Protein AF-A0A7V9HB81-F1 (afdb_monomer_lite)

Secondary structure (DSSP, 8-state):
--SS---TTSTT-HHHHHHHHHHHHHHHHHH-HHHHHHHHHHHHHHTTTS---HHHHHHHHHHHHTS--HHHHIIIIIS----S--PPP----------TTGGGTTTSSS----

Sequence (114 aa):
MKIGDPGPNALFDVAAHDRGATTLHALQLTVGDEAFYDILRRWTVSREGDNVATDEFVALAERISGRDLDPSFETWLVTPAKRSRIEPPAARAGAGRSGMASLRESRRAFGRKR

Structure (mmCIF, N/CA/C/O backbone):
data_AF-A0A7V9HB81-F1
#
_entry.id   AF-A0A7V9HB81-F1
#
loop_
_atom_site.group_PDB
_atom_site.id
_atom_site.type_symbol
_atom_site.label_atom_id
_atom_site.label_alt_id
_atom_site.label_comp_id
_atom_site.label_asym_id
_atom_site.label_entity_id
_atom_site.label_seq_id
_atom_site.pdbx_PDB_ins_code
_atom_site.Cartn_x
_atom_site.Cartn_y
_atom_site.Ca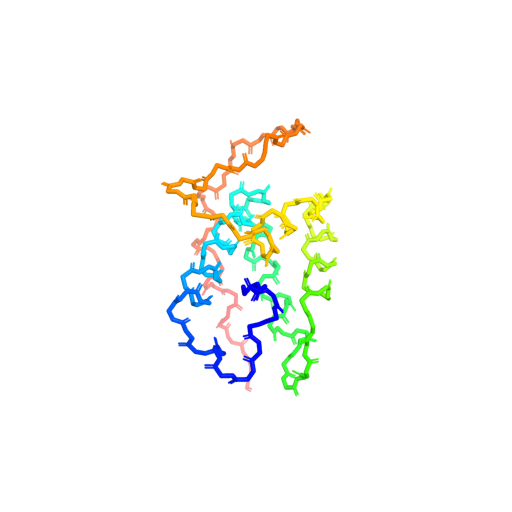rtn_z
_atom_site.occupancy
_atom_site.B_iso_or_equiv
_atom_site.auth_seq_id
_atom_site.auth_comp_id
_atom_site.auth_asym_id
_atom_site.auth_atom_id
_atom_site.pdbx_PDB_model_num
ATOM 1 N N . MET A 1 1 ? 11.676 6.470 -17.625 1.00 49.78 1 MET A N 1
ATOM 2 C CA . MET A 1 1 ? 11.271 5.126 -17.170 1.00 49.78 1 MET A CA 1
ATOM 3 C C . MET A 1 1 ? 10.045 5.279 -16.288 1.00 49.78 1 MET A C 1
ATOM 5 O O . MET A 1 1 ? 10.125 6.009 -15.303 1.00 49.78 1 MET A O 1
ATOM 9 N N . LYS A 1 2 ? 8.919 4.680 -16.689 1.00 51.50 2 LYS A N 1
ATOM 10 C CA . LYS A 1 2 ? 7.694 4.593 -15.885 1.00 51.50 2 LYS A CA 1
ATOM 11 C C . LYS A 1 2 ? 7.915 3.478 -14.856 1.00 51.50 2 LYS A C 1
ATOM 13 O O . LYS A 1 2 ? 8.510 2.466 -15.196 1.00 51.50 2 LYS A O 1
ATOM 18 N N . ILE A 1 3 ? 7.576 3.690 -13.588 1.00 56.47 3 ILE A N 1
ATOM 19 C CA . ILE A 1 3 ? 7.999 2.764 -12.517 1.00 56.47 3 ILE A CA 1
ATOM 20 C C . ILE A 1 3 ? 7.047 1.571 -12.431 1.00 56.47 3 ILE A C 1
ATOM 22 O O . ILE A 1 3 ? 7.510 0.452 -12.257 1.00 56.47 3 ILE A O 1
ATOM 26 N N . GLY A 1 4 ? 5.745 1.798 -12.637 1.00 58.84 4 GLY A N 1
ATOM 27 C CA . GLY A 1 4 ? 4.749 0.729 -12.791 1.00 58.84 4 GLY A CA 1
ATOM 28 C C . GLY A 1 4 ? 4.862 -0.078 -14.093 1.00 58.84 4 GLY A C 1
ATOM 29 O O . GLY A 1 4 ? 4.123 -1.034 -14.271 1.00 58.84 4 GLY A O 1
ATOM 30 N N . ASP A 1 5 ? 5.771 0.305 -14.995 1.00 59.75 5 ASP A N 1
ATOM 31 C CA . ASP A 1 5 ? 6.073 -0.428 -16.228 1.00 59.75 5 ASP A CA 1
ATOM 32 C C . ASP A 1 5 ? 7.557 -0.224 -16.595 1.00 59.75 5 ASP A C 1
ATOM 34 O O . ASP A 1 5 ? 7.899 0.621 -17.432 1.00 59.75 5 ASP A O 1
ATOM 38 N N . PRO A 1 6 ? 8.475 -0.919 -15.897 1.00 58.38 6 PRO A N 1
ATOM 39 C CA . PRO A 1 6 ? 9.913 -0.735 -16.079 1.00 58.38 6 PRO A CA 1
ATOM 40 C C . PRO A 1 6 ? 10.421 -1.257 -17.436 1.00 58.38 6 PRO A C 1
ATOM 42 O O . PRO A 1 6 ? 11.544 -0.939 -17.829 1.00 58.38 6 PRO A O 1
ATOM 45 N N . GLY A 1 7 ? 9.617 -2.037 -18.166 1.00 63.34 7 GLY A N 1
ATOM 46 C CA . GLY A 1 7 ? 10.060 -2.804 -19.326 1.00 63.34 7 GLY A CA 1
ATOM 47 C C . GLY A 1 7 ? 10.996 -3.970 -18.953 1.00 63.34 7 GLY A C 1
ATOM 48 O O . GLY A 1 7 ? 11.566 -4.010 -17.859 1.00 63.34 7 GLY A O 1
ATOM 49 N N . PRO A 1 8 ? 11.199 -4.939 -19.863 1.00 62.31 8 PRO A N 1
ATOM 50 C CA . PRO A 1 8 ? 11.845 -6.221 -19.553 1.00 62.31 8 PRO A CA 1
ATOM 51 C C . PRO A 1 8 ? 13.308 -6.103 -19.096 1.00 62.31 8 PRO A C 1
ATOM 53 O O . PRO A 1 8 ? 13.787 -6.946 -18.344 1.00 62.31 8 PRO A O 1
ATOM 56 N N . ASN A 1 9 ? 14.011 -5.040 -19.496 1.00 62.28 9 ASN A N 1
ATOM 57 C CA . ASN A 1 9 ? 15.431 -4.849 -19.184 1.00 62.28 9 ASN A CA 1
ATOM 58 C C . ASN A 1 9 ? 15.689 -4.161 -17.832 1.00 62.28 9 ASN A C 1
ATOM 60 O O . ASN A 1 9 ? 16.842 -4.056 -17.426 1.00 62.28 9 ASN A O 1
ATOM 64 N N . ALA A 1 10 ? 14.648 -3.677 -17.146 1.00 60.66 10 ALA A N 1
ATOM 65 C CA . ALA A 1 10 ? 14.784 -2.940 -15.887 1.00 60.66 10 ALA A CA 1
ATOM 66 C C . ALA A 1 10 ? 13.874 -3.477 -14.766 1.00 60.66 10 ALA A C 1
ATOM 68 O O . ALA A 1 10 ? 13.695 -2.819 -13.742 1.00 60.66 10 ALA A O 1
ATOM 69 N N . LEU A 1 11 ? 13.342 -4.698 -14.932 1.00 58.44 11 LEU A N 1
ATOM 70 C CA . LEU A 1 11 ? 12.524 -5.404 -13.932 1.00 58.44 11 LEU A CA 1
ATOM 71 C C . LEU A 1 11 ? 13.230 -5.563 -12.575 1.00 58.44 11 LEU A C 1
ATOM 73 O O . LEU A 1 11 ? 12.570 -5.617 -11.542 1.00 58.44 11 LEU A O 1
ATOM 77 N N . PHE A 1 12 ? 14.564 -5.617 -12.586 1.00 62.69 12 PHE A N 1
ATOM 78 C CA . PHE A 1 12 ? 15.405 -5.810 -11.400 1.00 62.69 12 PHE A CA 1
ATOM 79 C C . PHE A 1 12 ? 16.302 -4.606 -11.097 1.00 62.69 12 PHE A C 1
ATOM 81 O O . PHE A 1 12 ? 17.289 -4.738 -10.376 1.00 62.69 12 PHE A O 1
ATOM 88 N N . ASP A 1 13 ? 16.001 -3.436 -11.663 1.00 65.75 13 ASP A N 1
ATOM 89 C CA . ASP A 1 13 ? 16.741 -2.225 -11.321 1.00 65.75 13 ASP A CA 1
ATOM 90 C C . ASP A 1 13 ? 16.519 -1.896 -9.833 1.00 65.75 13 ASP A C 1
ATOM 92 O O . ASP A 1 13 ? 15.399 -1.973 -9.318 1.00 65.75 13 ASP A O 1
ATOM 96 N N . VAL A 1 14 ? 17.586 -1.496 -9.140 1.00 64.38 14 VAL A N 1
ATOM 97 C CA . VAL A 1 14 ? 17.542 -1.002 -7.755 1.00 64.38 14 VAL A CA 1
ATOM 98 C C . VAL 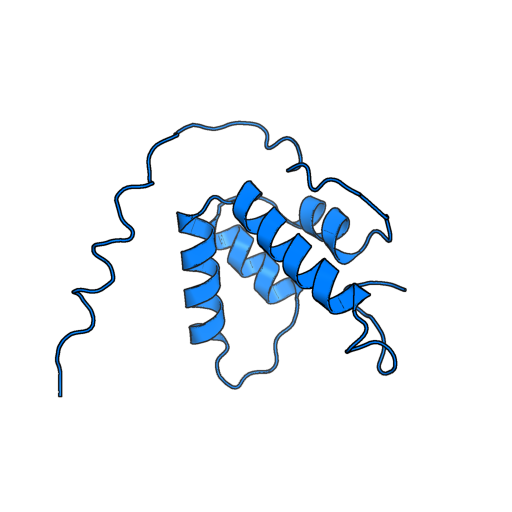A 1 14 ? 16.488 0.095 -7.608 1.00 64.38 14 VAL A C 1
ATOM 100 O O . VA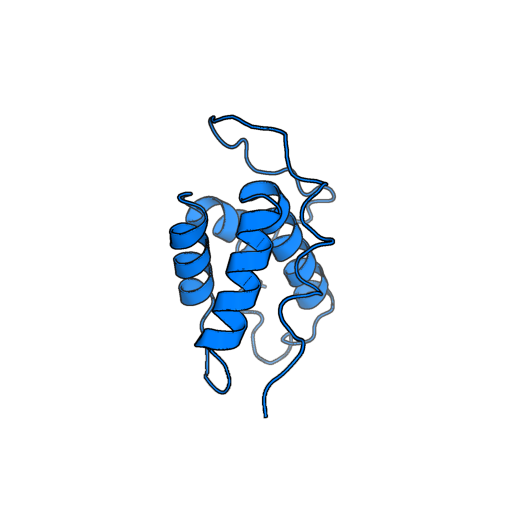L A 1 14 ? 15.758 0.129 -6.622 1.00 64.38 14 VAL A O 1
ATOM 103 N N . ALA A 1 15 ? 16.319 0.937 -8.630 1.00 64.75 15 ALA A N 1
ATOM 104 C CA . ALA A 1 15 ? 15.287 1.960 -8.651 1.00 64.75 15 ALA A CA 1
ATOM 105 C C . ALA A 1 15 ? 13.865 1.382 -8.570 1.00 64.75 15 ALA A C 1
ATOM 107 O O . ALA A 1 15 ? 13.002 2.015 -7.966 1.00 64.75 15 ALA A O 1
ATOM 108 N N . ALA A 1 16 ? 13.595 0.214 -9.159 1.00 67.69 16 ALA A N 1
ATOM 109 C CA . ALA A 1 16 ? 12.298 -0.451 -9.041 1.00 67.69 16 ALA A CA 1
ATOM 110 C C . ALA A 1 16 ? 12.097 -1.013 -7.625 1.00 67.69 16 ALA A C 1
ATOM 112 O O . ALA A 1 16 ? 11.035 -0.824 -7.031 1.00 67.69 16 ALA A O 1
ATOM 113 N N . HIS A 1 17 ? 13.137 -1.619 -7.046 1.00 67.75 17 HIS A N 1
ATOM 114 C CA . HIS A 1 17 ? 13.079 -2.199 -5.705 1.00 67.75 17 HIS A CA 1
ATOM 115 C C . HIS A 1 17 ? 12.918 -1.132 -4.604 1.00 67.75 17 HIS A C 1
ATOM 117 O O . HIS A 1 17 ? 12.039 -1.245 -3.745 1.00 67.75 17 HIS A O 1
ATOM 123 N N . ASP A 1 18 ? 13.713 -0.061 -4.649 1.00 73.44 18 ASP A N 1
ATOM 124 C CA . ASP A 1 18 ? 13.653 1.044 -3.683 1.00 73.44 18 ASP A CA 1
ATOM 125 C C . ASP A 1 18 ? 12.315 1.786 -3.757 1.00 73.44 18 ASP A C 1
ATOM 127 O O . ASP A 1 18 ? 11.739 2.182 -2.737 1.00 73.44 18 ASP A O 1
ATOM 131 N N . ARG A 1 19 ? 11.778 1.954 -4.970 1.00 74.38 19 ARG A N 1
ATOM 132 C CA . ARG A 1 19 ? 10.474 2.594 -5.172 1.00 74.38 19 ARG A CA 1
ATOM 133 C C . ARG A 1 19 ? 9.318 1.702 -4.747 1.00 74.38 19 ARG A C 1
ATOM 135 O O . ARG A 1 19 ? 8.358 2.222 -4.183 1.00 74.38 19 ARG A O 1
ATOM 142 N N . GLY A 1 20 ? 9.416 0.387 -4.942 1.00 79.69 20 GLY A N 1
ATOM 143 C CA . GLY A 1 20 ? 8.448 -0.570 -4.407 1.00 79.69 20 GLY A CA 1
ATOM 144 C C . GLY A 1 20 ? 8.351 -0.472 -2.883 1.00 79.69 20 GLY A C 1
ATOM 145 O O . GLY A 1 20 ? 7.263 -0.267 -2.342 1.00 79.69 20 GLY A O 1
ATOM 146 N N . ALA A 1 21 ? 9.495 -0.496 -2.192 1.00 82.06 21 ALA A N 1
ATOM 147 C CA . ALA A 1 21 ? 9.550 -0.345 -0.736 1.00 82.06 21 ALA A CA 1
ATOM 148 C C . ALA A 1 21 ? 9.005 1.017 -0.264 1.00 82.06 21 ALA A C 1
ATOM 150 O O . ALA A 1 21 ? 8.196 1.085 0.661 1.00 82.06 21 ALA A O 1
ATOM 151 N N . THR A 1 22 ? 9.390 2.099 -0.945 1.00 82.25 22 THR A N 1
ATOM 152 C CA . THR A 1 22 ? 8.898 3.465 -0.697 1.00 82.25 22 THR A CA 1
ATOM 153 C C . THR A 1 22 ? 7.379 3.560 -0.849 1.00 82.25 22 THR A C 1
ATOM 155 O O . THR A 1 22 ? 6.714 4.162 -0.009 1.00 82.25 22 THR A O 1
ATOM 158 N N . THR A 1 23 ? 6.815 2.942 -1.888 1.00 84.94 23 THR A N 1
ATOM 159 C CA . THR A 1 23 ? 5.369 2.960 -2.152 1.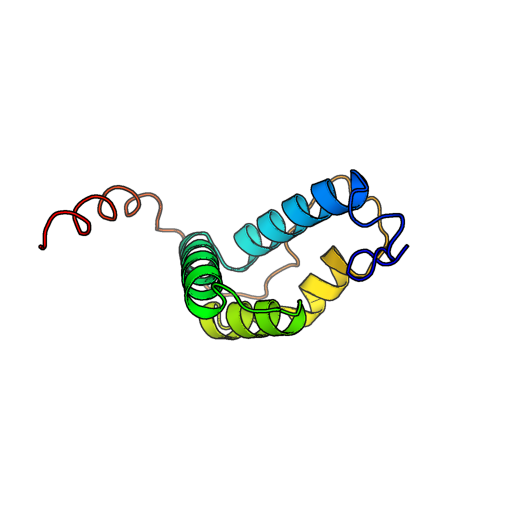00 84.94 23 THR A CA 1
ATOM 160 C C . THR A 1 23 ? 4.602 2.238 -1.053 1.00 84.94 23 THR A C 1
ATOM 162 O O . THR A 1 23 ? 3.616 2.767 -0.547 1.00 84.94 23 THR A O 1
ATOM 165 N N . LEU A 1 24 ? 5.076 1.066 -0.622 1.00 89.56 24 LEU A N 1
ATOM 166 C CA . LEU A 1 24 ? 4.455 0.334 0.485 1.00 89.56 24 LEU A CA 1
ATOM 167 C C . LEU A 1 24 ? 4.535 1.113 1.799 1.00 89.56 24 LEU A C 1
ATOM 169 O O . LEU A 1 24 ? 3.561 1.150 2.547 1.00 89.56 24 LEU A O 1
ATOM 173 N N . HIS A 1 25 ? 5.656 1.786 2.063 1.00 88.12 25 HIS A N 1
ATOM 174 C CA . HIS A 1 25 ? 5.773 2.633 3.244 1.00 88.12 25 HIS A CA 1
ATOM 175 C C . HIS A 1 25 ? 4.828 3.845 3.184 1.00 88.12 25 HIS A C 1
ATOM 177 O O . HIS A 1 25 ? 4.154 4.156 4.163 1.00 88.12 25 HIS A O 1
ATOM 183 N N . ALA A 1 26 ? 4.711 4.500 2.027 1.00 87.00 26 ALA A N 1
ATOM 184 C CA . ALA A 1 26 ? 3.776 5.605 1.823 1.00 87.00 26 ALA A CA 1
ATOM 185 C C . ALA A 1 26 ? 2.310 5.160 1.978 1.00 87.00 26 ALA A C 1
ATOM 187 O O . ALA A 1 26 ? 1.507 5.863 2.599 1.00 87.00 26 ALA A O 1
ATOM 188 N N . LEU A 1 27 ? 1.978 3.963 1.481 1.00 90.75 27 LEU A N 1
ATOM 189 C CA . LEU A 1 27 ? 0.680 3.333 1.697 1.00 90.75 27 LEU A CA 1
ATOM 190 C C . LEU A 1 27 ? 0.428 3.133 3.192 1.00 90.75 27 LEU A C 1
ATOM 192 O O . LEU A 1 27 ? -0.605 3.585 3.680 1.00 90.75 27 LEU A O 1
ATOM 196 N N . GLN A 1 28 ? 1.374 2.537 3.924 1.00 93.00 28 GLN A N 1
ATOM 197 C CA . GLN A 1 28 ? 1.266 2.322 5.370 1.00 93.00 28 GLN A CA 1
ATOM 198 C C . GLN A 1 28 ? 0.990 3.630 6.126 1.00 93.00 28 GLN A C 1
ATOM 200 O O . GLN A 1 28 ? 0.082 3.682 6.952 1.00 93.00 28 GLN A O 1
ATOM 205 N N . LEU A 1 29 ? 1.708 4.710 5.798 1.00 91.00 29 LEU A N 1
ATOM 206 C CA . LEU A 1 29 ? 1.483 6.036 6.389 1.00 91.00 29 LEU A CA 1
ATOM 207 C C . LEU A 1 29 ? 0.097 6.617 6.062 1.00 91.00 29 LEU A C 1
ATOM 209 O O . LEU A 1 29 ? -0.443 7.399 6.842 1.00 91.00 29 LEU A O 1
ATOM 213 N N . THR A 1 30 ? -0.479 6.250 4.917 1.00 89.50 30 THR A N 1
ATOM 214 C CA . THR A 1 30 ? -1.746 6.804 4.416 1.00 89.50 30 THR A CA 1
ATOM 215 C C . THR A 1 30 ? -2.966 6.072 4.965 1.00 89.50 30 THR A C 1
ATOM 217 O O . THR A 1 30 ? -3.948 6.714 5.343 1.00 89.50 30 THR A O 1
ATOM 220 N N . VAL A 1 31 ? -2.922 4.738 5.007 1.00 91.38 31 VAL A N 1
ATOM 221 C CA . VAL A 1 31 ? -4.052 3.896 5.442 1.00 91.38 31 VAL A CA 1
ATOM 222 C C . VAL A 1 31 ? -3.969 3.509 6.920 1.00 91.38 31 VAL A C 1
ATOM 224 O O . VAL A 1 31 ? -4.975 3.106 7.498 1.00 91.38 31 VAL A O 1
ATOM 227 N N . GLY A 1 32 ? -2.800 3.677 7.543 1.00 92.31 32 GLY A N 1
ATOM 228 C CA . GLY A 1 32 ? -2.522 3.258 8.914 1.00 92.31 32 GLY A CA 1
ATOM 229 C C . GLY A 1 32 ? -2.133 1.781 9.019 1.00 92.31 32 GLY A C 1
ATOM 230 O O . GLY A 1 32 ? -2.430 0.970 8.142 1.00 92.31 32 GLY A O 1
ATOM 231 N N . ASP A 1 33 ? -1.470 1.424 10.121 1.00 94.81 33 ASP A N 1
ATOM 232 C CA . ASP A 1 33 ? -0.868 0.097 10.309 1.00 94.81 33 ASP A CA 1
ATOM 233 C C . ASP A 1 33 ? -1.884 -1.051 10.223 1.00 94.81 33 ASP A C 1
ATOM 235 O O . ASP A 1 33 ? -1.626 -2.058 9.565 1.00 94.81 33 ASP A O 1
ATOM 239 N N . GLU A 1 34 ? -3.041 -0.917 10.875 1.00 96.06 34 GLU A N 1
ATOM 240 C CA . GLU A 1 34 ? -4.044 -1.987 10.928 1.00 96.06 34 GLU A CA 1
ATOM 241 C C . GLU A 1 34 ? -4.583 -2.325 9.534 1.00 96.06 34 GLU A C 1
ATOM 243 O O . GLU A 1 34 ? -4.520 -3.483 9.112 1.00 96.06 34 GLU A O 1
ATOM 248 N N . ALA A 1 35 ? -5.027 -1.306 8.794 1.00 95.31 35 ALA A N 1
ATOM 249 C CA . ALA A 1 35 ? -5.510 -1.474 7.430 1.00 95.31 35 ALA A CA 1
ATOM 250 C C . ALA A 1 35 ? -4.393 -1.982 6.509 1.00 95.31 35 ALA A C 1
ATOM 252 O O . ALA A 1 35 ? -4.627 -2.882 5.710 1.00 95.31 35 ALA A O 1
ATOM 253 N N . PHE A 1 36 ? -3.166 -1.472 6.652 1.00 95.62 36 PHE A N 1
ATOM 254 C CA . PHE A 1 36 ? -2.021 -1.904 5.851 1.00 95.62 36 PHE A CA 1
ATOM 255 C C . PHE A 1 36 ? -1.745 -3.406 5.993 1.00 95.62 36 PHE A C 1
ATOM 257 O O . PHE A 1 36 ? -1.628 -4.117 4.993 1.00 95.62 36 PHE A O 1
ATOM 264 N N . TYR A 1 37 ? -1.685 -3.920 7.223 1.00 96.94 37 TYR A N 1
ATOM 265 C CA . TYR A 1 37 ? -1.453 -5.348 7.436 1.00 96.94 37 TYR A CA 1
ATOM 266 C C . TYR A 1 37 ? -2.646 -6.217 7.021 1.00 96.94 37 TYR A C 1
ATOM 268 O O . TYR A 1 37 ? -2.426 -7.349 6.589 1.00 96.94 37 TYR A O 1
ATOM 276 N N . ASP A 1 38 ? -3.884 -5.728 7.137 1.00 97.19 38 ASP A N 1
ATOM 277 C CA . ASP A 1 38 ? -5.063 -6.439 6.625 1.00 97.19 38 ASP A CA 1
ATOM 278 C C . ASP A 1 38 ? -5.045 -6.521 5.089 1.00 97.19 38 ASP A C 1
ATOM 280 O O . ASP A 1 38 ? -5.238 -7.601 4.529 1.00 97.19 38 ASP A O 1
ATOM 284 N N . ILE A 1 39 ? -4.694 -5.423 4.407 1.00 96.25 39 ILE A N 1
ATOM 285 C CA . ILE A 1 39 ? -4.495 -5.379 2.949 1.00 96.25 39 ILE A CA 1
ATOM 286 C C . ILE A 1 39 ? -3.471 -6.428 2.521 1.00 96.25 39 ILE A C 1
ATOM 288 O O . ILE A 1 39 ? -3.785 -7.255 1.668 1.00 96.25 39 ILE A O 1
ATOM 292 N N . LEU A 1 40 ? -2.277 -6.440 3.126 1.00 95.88 40 LEU A N 1
ATOM 293 C CA . LEU A 1 40 ? -1.219 -7.380 2.744 1.00 95.88 40 LEU A CA 1
ATOM 294 C C . LEU A 1 40 ? -1.646 -8.837 2.927 1.00 95.88 40 LEU A C 1
ATOM 296 O O . LEU A 1 40 ? -1.433 -9.643 2.027 1.00 95.88 40 LEU A O 1
ATOM 300 N N . ARG A 1 41 ? -2.278 -9.179 4.056 1.00 96.06 41 ARG A N 1
ATOM 301 C CA . ARG A 1 41 ? -2.735 -10.555 4.311 1.00 96.06 41 ARG A CA 1
ATOM 302 C C . ARG A 1 41 ? -3.812 -10.990 3.327 1.00 96.06 41 ARG A C 1
ATOM 304 O O . ARG A 1 41 ? -3.747 -12.095 2.799 1.00 96.06 41 ARG A O 1
ATOM 311 N N . ARG A 1 42 ? -4.818 -10.147 3.086 1.00 96.12 42 ARG A N 1
ATOM 312 C CA . ARG A 1 42 ? -5.900 -10.484 2.152 1.00 96.12 42 ARG A CA 1
ATOM 313 C C . ARG A 1 42 ? -5.392 -10.560 0.724 1.00 96.12 42 ARG A C 1
ATOM 315 O O . ARG A 1 42 ? -5.811 -11.448 -0.011 1.00 96.12 42 ARG A O 1
ATOM 322 N N . TRP A 1 43 ? -4.481 -9.671 0.340 1.00 95.19 43 TRP A N 1
ATOM 323 C CA . TRP A 1 43 ? -3.860 -9.694 -0.975 1.00 95.19 43 TRP A CA 1
ATOM 324 C C . TRP A 1 43 ? -3.113 -11.005 -1.215 1.00 95.19 43 TRP A C 1
ATOM 326 O O . TRP A 1 43 ? -3.423 -11.700 -2.176 1.00 95.19 43 TRP A O 1
ATOM 336 N N . THR A 1 44 ? -2.200 -11.392 -0.318 1.00 93.69 44 THR A N 1
ATOM 337 C CA . THR A 1 44 ? -1.382 -12.599 -0.512 1.00 93.69 44 THR A CA 1
ATOM 338 C C . THR A 1 44 ? -2.208 -13.878 -0.510 1.00 93.69 44 THR A C 1
ATOM 340 O O . THR A 1 44 ? -1.943 -14.757 -1.318 1.00 93.69 44 THR A O 1
ATOM 343 N N . VAL A 1 45 ? -3.228 -13.974 0.349 1.00 94.69 45 VAL A N 1
ATOM 344 C CA . VAL A 1 45 ? -4.118 -15.146 0.397 1.00 94.69 45 VAL A CA 1
ATOM 345 C C . VAL A 1 45 ? -5.033 -15.216 -0.827 1.00 94.69 45 VAL A C 1
ATOM 347 O O . VAL A 1 45 ? -5.267 -16.292 -1.358 1.00 94.69 45 VAL A O 1
ATOM 350 N N . SER A 1 46 ? -5.575 -14.084 -1.285 1.00 91.06 46 SER A N 1
ATOM 351 C CA . SER A 1 46 ? -6.551 -14.071 -2.389 1.00 91.06 46 SER A CA 1
ATOM 352 C C . SER A 1 46 ? -5.940 -14.131 -3.788 1.00 91.06 46 SER A C 1
ATOM 354 O O . SER A 1 46 ? -6.697 -14.206 -4.756 1.00 91.06 46 SER A O 1
ATOM 356 N N . ARG A 1 47 ? -4.611 -14.041 -3.898 1.00 91.56 47 ARG A N 1
ATOM 357 C CA . ARG A 1 47 ? -3.852 -14.042 -5.158 1.00 91.56 47 ARG A CA 1
ATOM 358 C C . ARG A 1 47 ? -2.774 -15.125 -5.204 1.00 91.56 47 ARG A C 1
ATOM 360 O O . ARG A 1 47 ? -1.854 -15.057 -6.016 1.00 91.56 47 ARG A O 1
ATOM 367 N N . GLU A 1 48 ? -2.826 -16.087 -4.287 1.00 89.06 48 GLU A N 1
ATOM 368 C CA . GLU A 1 48 ? -1.834 -17.155 -4.220 1.00 89.06 48 GLU A CA 1
ATOM 369 C C . GLU A 1 48 ? -1.858 -17.993 -5.507 1.00 89.06 48 GLU A C 1
ATOM 371 O O . GLU A 1 48 ? -2.865 -18.611 -5.836 1.00 89.06 48 GLU A O 1
ATOM 376 N N . GLY A 1 49 ? -0.733 -18.021 -6.229 1.00 86.88 49 GLY A N 1
ATOM 377 C CA . GLY A 1 49 ? -0.594 -18.793 -7.468 1.00 86.88 49 GLY A CA 1
ATOM 378 C C . GLY A 1 49 ? -1.155 -18.123 -8.728 1.00 86.88 49 GLY A C 1
ATOM 379 O O . GLY A 1 49 ? -1.080 -18.730 -9.795 1.00 86.88 49 GLY A O 1
ATOM 380 N N . ASP A 1 50 ? -1.647 -16.886 -8.626 1.00 88.50 50 ASP A N 1
ATOM 381 C CA . ASP A 1 50 ? -2.239 -16.143 -9.741 1.00 88.50 50 ASP A CA 1
ATOM 382 C C . ASP A 1 50 ? -1.301 -15.071 -10.318 1.00 88.50 50 ASP A C 1
ATOM 384 O O . ASP A 1 50 ? -0.388 -14.566 -9.658 1.00 88.50 50 ASP A O 1
ATOM 388 N N . ASN A 1 51 ? -1.572 -14.676 -11.565 1.00 89.06 51 ASN A N 1
ATOM 389 C CA . ASN A 1 51 ? -1.019 -13.450 -12.135 1.00 89.06 51 ASN A CA 1
ATOM 390 C C . ASN A 1 51 ? -1.856 -12.263 -11.665 1.00 89.06 51 ASN A C 1
ATOM 392 O O . ASN A 1 51 ? -3.081 -12.309 -11.737 1.00 89.06 51 ASN A O 1
ATOM 396 N N . VAL A 1 52 ? -1.189 -11.198 -11.230 1.00 89.12 52 VAL A N 1
ATOM 397 C CA . VAL A 1 52 ? -1.848 -10.019 -10.662 1.00 89.12 52 VAL A CA 1
ATOM 398 C C . VAL A 1 52 ? -1.408 -8.741 -11.346 1.00 89.12 52 VAL A C 1
ATOM 400 O O . VAL A 1 52 ? -0.277 -8.638 -11.830 1.00 89.12 52 VAL A O 1
ATOM 403 N N . ALA A 1 53 ? -2.288 -7.750 -11.321 1.00 87.50 53 ALA A N 1
ATOM 404 C CA . ALA A 1 53 ? -2.016 -6.403 -11.787 1.00 87.50 53 ALA A CA 1
ATOM 405 C C . ALA A 1 53 ? -2.056 -5.380 -10.634 1.00 87.50 53 ALA A C 1
ATOM 407 O O . ALA A 1 53 ? -2.617 -5.608 -9.559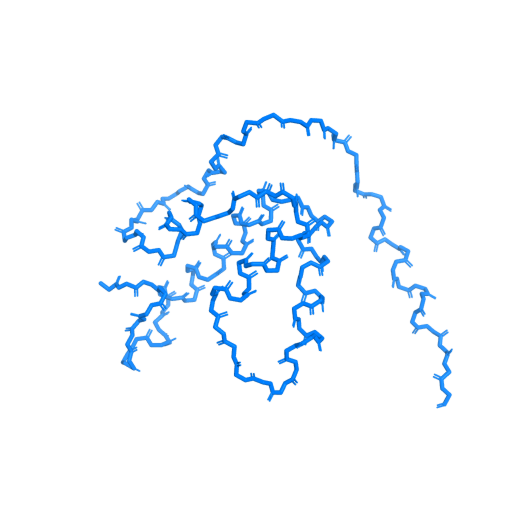 1.00 87.50 53 ALA A O 1
ATOM 408 N N . THR A 1 54 ? -1.378 -4.245 -10.825 1.00 85.81 54 THR A N 1
ATOM 409 C CA . THR A 1 54 ? -1.242 -3.203 -9.791 1.00 85.81 54 THR A CA 1
ATOM 410 C C . THR A 1 54 ? -2.578 -2.547 -9.440 1.00 85.81 54 THR A C 1
ATOM 412 O O . THR A 1 54 ? -2.820 -2.245 -8.274 1.00 85.81 54 THR A O 1
ATOM 415 N N . ASP A 1 55 ? -3.446 -2.340 -10.424 1.00 86.12 55 ASP A N 1
ATOM 416 C CA . ASP A 1 55 ? -4.792 -1.777 -10.265 1.00 86.12 55 ASP A CA 1
ATOM 417 C C . ASP A 1 55 ? -5.674 -2.639 -9.351 1.00 86.12 55 ASP A C 1
ATOM 419 O O . ASP A 1 55 ? -6.402 -2.118 -8.506 1.00 86.12 55 ASP A O 1
ATOM 423 N N . GLU A 1 56 ? -5.546 -3.962 -9.424 1.00 90.69 56 GLU A N 1
ATOM 424 C CA . GLU A 1 56 ? -6.254 -4.878 -8.531 1.00 90.69 56 GLU A CA 1
ATOM 425 C C . GLU A 1 56 ? -5.823 -4.714 -7.064 1.00 90.69 56 GLU A C 1
ATOM 427 O O . GLU A 1 56 ? -6.657 -4.822 -6.154 1.00 90.69 56 GLU A O 1
ATOM 432 N N . PHE A 1 57 ? -4.532 -4.450 -6.823 1.00 91.56 57 PHE A N 1
ATOM 433 C CA . PHE A 1 57 ? -4.003 -4.176 -5.484 1.00 91.56 57 PHE A CA 1
ATOM 434 C C . PHE A 1 57 ? -4.520 -2.841 -4.953 1.00 91.56 57 PHE A C 1
ATOM 436 O O . PHE A 1 57 ? -4.978 -2.778 -3.809 1.00 91.56 57 PHE A O 1
ATOM 443 N N . VAL A 1 58 ? -4.502 -1.798 -5.790 1.00 90.62 58 VAL A N 1
ATOM 444 C CA . VAL A 1 58 ? -5.043 -0.473 -5.449 1.00 90.62 58 VAL A CA 1
ATOM 445 C C . VAL A 1 58 ? -6.516 -0.598 -5.073 1.00 90.62 58 VAL A C 1
ATOM 447 O O . VAL A 1 58 ? -6.889 -0.232 -3.961 1.00 90.62 58 VAL A O 1
ATOM 450 N N . ALA A 1 59 ? -7.327 -1.256 -5.902 1.00 92.56 59 ALA A N 1
ATOM 451 C CA . ALA A 1 59 ? -8.748 -1.442 -5.632 1.00 92.56 59 ALA A CA 1
ATOM 452 C C . ALA A 1 59 ? -9.014 -2.205 -4.319 1.00 92.56 59 ALA A C 1
ATOM 454 O O . ALA A 1 59 ? -9.992 -1.934 -3.620 1.00 92.56 59 ALA A O 1
ATOM 455 N N . LEU A 1 60 ? -8.172 -3.180 -3.950 1.00 94.25 60 LEU A N 1
ATOM 456 C CA . LEU A 1 60 ? -8.279 -3.842 -2.644 1.00 94.25 60 LEU A CA 1
ATOM 457 C C . LEU A 1 60 ? -7.937 -2.887 -1.494 1.00 94.25 60 LEU A C 1
ATOM 459 O O . LEU A 1 60 ? -8.651 -2.870 -0.488 1.00 94.25 60 LEU A O 1
ATOM 463 N N . ALA A 1 61 ? -6.867 -2.110 -1.639 1.00 93.94 61 ALA A N 1
ATOM 464 C CA . ALA A 1 61 ? -6.424 -1.155 -0.636 1.00 93.94 61 ALA A CA 1
ATOM 465 C C . ALA A 1 61 ? -7.472 -0.064 -0.377 1.00 93.94 61 ALA A C 1
ATOM 467 O O . ALA A 1 61 ? -7.740 0.261 0.780 1.00 93.94 61 ALA A O 1
ATOM 468 N N . GLU A 1 62 ? -8.128 0.444 -1.418 1.00 94.38 62 GLU A N 1
ATOM 469 C CA . GLU A 1 62 ? -9.220 1.416 -1.301 1.00 94.38 62 GLU A CA 1
ATOM 470 C C . GLU A 1 62 ? -10.435 0.824 -0.588 1.00 94.38 62 GLU A C 1
ATOM 472 O O . GLU A 1 62 ? -10.949 1.420 0.358 1.00 94.38 62 GLU A O 1
ATOM 477 N N . ARG A 1 63 ? -10.850 -0.398 -0.958 1.00 95.75 63 ARG A N 1
ATOM 478 C CA . ARG A 1 63 ? -11.978 -1.086 -0.304 1.00 95.75 63 ARG A CA 1
ATOM 479 C C . ARG A 1 63 ? -11.762 -1.293 1.193 1.00 95.75 63 ARG A C 1
ATOM 481 O O . ARG A 1 63 ? -12.718 -1.193 1.954 1.00 95.75 63 ARG A O 1
ATOM 488 N N . ILE A 1 64 ? -10.540 -1.622 1.611 1.00 95.12 64 ILE A N 1
ATOM 489 C CA . ILE A 1 64 ? -10.226 -1.871 3.027 1.00 95.12 64 ILE A CA 1
ATOM 490 C C . ILE A 1 64 ? -10.032 -0.558 3.788 1.00 95.12 64 ILE A C 1
ATOM 492 O O . ILE A 1 64 ? -10.499 -0.431 4.917 1.00 95.12 64 ILE A O 1
ATOM 496 N N . SER A 1 65 ? -9.352 0.419 3.189 1.00 92.69 65 SER A N 1
ATOM 497 C CA . SER A 1 65 ? -9.029 1.683 3.860 1.00 92.69 65 SER A CA 1
ATOM 498 C C . SER A 1 65 ? -10.158 2.716 3.831 1.00 92.69 65 SER A C 1
ATOM 500 O O . SER A 1 65 ? -10.128 3.659 4.622 1.00 92.69 65 SER A O 1
ATOM 502 N N . GLY A 1 66 ? -11.128 2.573 2.922 1.00 93.06 66 GLY A N 1
ATOM 503 C CA . GLY A 1 66 ? -12.182 3.561 2.681 1.00 93.06 66 GLY A CA 1
ATOM 504 C C . GLY A 1 66 ? -11.662 4.884 2.107 1.00 93.06 66 GLY A C 1
ATOM 505 O O . GLY A 1 66 ? -12.324 5.911 2.247 1.00 93.06 66 GLY A O 1
ATOM 506 N N . ARG A 1 67 ? -10.460 4.884 1.518 1.00 89.38 67 ARG A N 1
ATOM 507 C CA . ARG A 1 67 ? -9.788 6.065 0.960 1.00 89.38 67 ARG A CA 1
ATOM 508 C C . ARG A 1 67 ? -9.641 5.919 -0.545 1.00 89.38 67 ARG A C 1
ATOM 510 O O . ARG A 1 67 ? -9.394 4.820 -1.018 1.00 89.38 67 ARG A O 1
ATOM 517 N N . ASP A 1 68 ? -9.733 7.044 -1.244 1.00 89.06 68 ASP A N 1
ATOM 518 C CA . ASP A 1 68 ? -9.324 7.174 -2.643 1.00 89.06 68 ASP A CA 1
ATOM 519 C C . ASP A 1 68 ? -7.788 7.260 -2.701 1.00 89.06 68 ASP A C 1
ATOM 521 O O . ASP A 1 68 ? -7.177 8.170 -2.122 1.00 89.06 68 ASP A O 1
ATOM 525 N N . LEU A 1 69 ? -7.160 6.254 -3.307 1.00 87.38 69 LEU A N 1
ATOM 526 C CA . LEU A 1 69 ? -5.712 6.074 -3.362 1.00 87.38 69 LEU A CA 1
ATOM 527 C C . LEU A 1 69 ? -5.145 6.344 -4.759 1.00 87.38 69 LEU A C 1
ATOM 529 O O . LEU A 1 69 ? -3.930 6.547 -4.860 1.00 87.38 69 LEU A O 1
ATOM 533 N N . ASP A 1 70 ? -5.981 6.439 -5.793 1.00 80.25 70 ASP A N 1
ATOM 534 C CA . ASP A 1 70 ? -5.573 6.711 -7.176 1.00 80.25 70 ASP A CA 1
ATOM 535 C C . ASP A 1 70 ? -4.620 7.924 -7.302 1.00 80.25 70 ASP A C 1
ATOM 537 O O . ASP A 1 70 ? -3.530 7.781 -7.873 1.00 80.25 70 ASP A O 1
ATOM 541 N N . PRO A 1 71 ? -4.895 9.098 -6.687 1.00 77.19 71 PRO A N 1
ATOM 542 C CA . PRO A 1 71 ? -3.992 10.253 -6.762 1.00 77.19 71 PRO A CA 1
ATOM 543 C C . PRO A 1 71 ? -2.630 10.013 -6.092 1.00 77.19 71 PRO A C 1
ATOM 545 O O . PRO A 1 71 ? -1.607 10.599 -6.471 1.00 77.19 71 PRO A O 1
ATOM 548 N N . SER A 1 72 ? -2.613 9.164 -5.063 1.00 75.56 72 SER A N 1
ATOM 549 C CA . SER A 1 72 ? -1.418 8.843 -4.284 1.00 75.56 72 SER A CA 1
ATOM 550 C C . SER A 1 72 ? -0.533 7.851 -5.036 1.00 75.56 72 SER A C 1
ATOM 552 O O . SER A 1 72 ? 0.678 8.047 -5.132 1.00 75.56 72 SER A O 1
ATOM 554 N N . PHE A 1 73 ? -1.132 6.834 -5.653 1.00 75.12 73 PHE A N 1
ATOM 555 C CA . PHE A 1 73 ? -0.409 5.853 -6.458 1.00 75.12 73 PHE A CA 1
ATOM 556 C C . PHE A 1 73 ? 0.142 6.454 -7.753 1.00 75.12 73 PHE A C 1
ATOM 558 O O . PHE A 1 73 ? 1.293 6.178 -8.085 1.00 75.12 73 PHE A O 1
ATOM 565 N N . GLU A 1 74 ? -0.575 7.359 -8.423 1.00 72.62 74 GLU A N 1
ATOM 566 C CA . GLU A 1 74 ? -0.031 8.121 -9.562 1.00 72.62 74 GLU A CA 1
ATOM 567 C C . GLU A 1 74 ? 1.225 8.921 -9.152 1.00 72.62 74 GLU A C 1
ATOM 569 O O . GLU A 1 74 ? 2.248 8.991 -9.848 1.00 72.62 74 GLU A O 1
ATOM 574 N N . THR A 1 75 ? 1.185 9.467 -7.938 1.00 71.25 75 THR A N 1
ATOM 575 C CA . THR A 1 75 ? 2.282 10.228 -7.344 1.00 71.25 75 THR A CA 1
ATOM 576 C C . THR A 1 75 ? 3.497 9.357 -6.992 1.00 71.25 75 THR A C 1
ATOM 578 O O . THR A 1 75 ? 4.634 9.810 -7.163 1.00 71.25 75 THR A O 1
ATOM 581 N N . TRP A 1 76 ? 3.288 8.134 -6.498 1.00 72.88 76 TRP A N 1
ATOM 582 C CA . TRP A 1 76 ? 4.357 7.249 -6.013 1.00 72.88 76 TRP A CA 1
ATOM 583 C C . TRP A 1 76 ? 4.910 6.293 -7.085 1.00 72.88 76 TRP A C 1
ATOM 585 O O . TRP A 1 76 ? 6.115 6.041 -7.105 1.00 72.88 76 TRP A O 1
ATOM 595 N N . LEU A 1 77 ? 4.059 5.794 -7.991 1.00 68.25 77 LEU A N 1
ATOM 596 C CA . LEU A 1 77 ? 4.386 4.767 -8.992 1.00 68.25 77 LEU A CA 1
ATOM 597 C C . LEU A 1 77 ? 4.520 5.282 -10.427 1.00 68.25 77 LEU A C 1
ATOM 599 O O . LEU A 1 77 ? 5.090 4.591 -11.272 1.00 68.25 77 LEU A O 1
ATOM 603 N N . VAL A 1 78 ? 3.978 6.450 -10.762 1.00 63.84 78 VAL A N 1
ATOM 604 C CA . VAL A 1 78 ? 3.974 6.906 -12.163 1.00 63.84 78 VAL A CA 1
ATOM 605 C C . VAL A 1 78 ? 4.860 8.122 -12.357 1.00 63.84 78 VAL A C 1
ATOM 607 O O . VAL A 1 78 ? 5.603 8.182 -13.338 1.00 63.84 78 VAL A O 1
ATOM 610 N N . THR A 1 79 ? 4.875 9.043 -11.394 1.00 53.59 79 THR A N 1
ATOM 611 C CA . THR A 1 79 ? 5.669 10.269 -11.495 1.00 53.59 79 THR A CA 1
ATOM 612 C C . THR A 1 79 ? 7.168 9.985 -11.298 1.00 53.59 79 THR A C 1
ATOM 614 O O . THR A 1 79 ? 7.588 9.610 -10.199 1.00 53.59 79 THR A O 1
ATOM 617 N N . PRO A 1 80 ? 8.033 10.214 -12.307 1.00 49.44 80 PRO A N 1
ATOM 618 C CA . PRO A 1 80 ? 9.473 10.046 -12.161 1.00 49.44 80 PRO A CA 1
ATOM 619 C C . PRO A 1 80 ? 10.050 11.242 -11.394 1.00 49.44 80 PRO A C 1
ATOM 621 O O . PRO A 1 80 ? 10.581 12.179 -11.980 1.00 49.44 80 PRO A O 1
ATOM 624 N N . ALA A 1 81 ? 9.942 11.237 -10.067 1.00 51.09 81 ALA A N 1
ATOM 625 C CA . ALA A 1 81 ? 10.508 12.286 -9.227 1.00 51.09 81 ALA A CA 1
ATOM 626 C C . ALA A 1 81 ? 11.436 11.700 -8.161 1.00 51.09 81 ALA A C 1
ATOM 628 O O . ALA A 1 81 ? 11.048 10.869 -7.343 1.00 51.09 81 ALA A O 1
ATOM 629 N N . LYS A 1 82 ? 12.679 12.188 -8.148 1.00 43.75 82 LYS A N 1
ATOM 630 C CA . LYS A 1 82 ? 13.597 12.061 -7.017 1.00 43.75 82 LYS A CA 1
ATOM 631 C C . LYS A 1 82 ? 13.008 12.868 -5.857 1.00 43.75 82 LYS A C 1
ATOM 633 O O . LYS A 1 82 ? 13.201 14.078 -5.797 1.00 43.75 82 LYS A O 1
ATOM 638 N N . ARG A 1 83 ? 12.271 12.225 -4.952 1.00 45.88 83 ARG A N 1
ATOM 639 C CA . ARG A 1 83 ? 11.873 12.839 -3.680 1.00 45.88 83 ARG A CA 1
ATOM 640 C C . ARG A 1 83 ? 12.670 12.200 -2.558 1.00 45.88 83 ARG A C 1
ATOM 642 O O . ARG A 1 83 ? 12.494 11.031 -2.254 1.00 45.88 83 ARG A O 1
ATOM 649 N N . SER A 1 84 ? 13.538 12.988 -1.934 1.00 42.75 84 SER A N 1
ATOM 650 C CA . SER A 1 84 ? 14.291 12.624 -0.728 1.00 42.75 84 SER A CA 1
ATOM 651 C C . SER A 1 84 ? 13.439 12.662 0.552 1.00 42.75 84 SER A C 1
ATOM 653 O O . SER A 1 84 ? 13.983 12.660 1.655 1.00 42.75 84 SER A O 1
ATOM 655 N N . ARG A 1 85 ? 12.105 12.715 0.430 1.00 49.34 85 ARG A N 1
ATOM 656 C CA . ARG A 1 85 ? 11.174 12.655 1.556 1.00 49.34 85 ARG A CA 1
ATOM 657 C C . ARG A 1 85 ? 9.806 12.169 1.088 1.00 49.34 85 ARG A C 1
ATOM 659 O O . ARG A 1 85 ? 9.182 12.809 0.242 1.00 49.34 85 ARG A O 1
ATOM 666 N N . ILE A 1 86 ? 9.378 11.025 1.611 1.00 51.84 86 ILE A N 1
ATOM 667 C CA . ILE A 1 86 ? 8.005 10.540 1.482 1.00 51.84 86 ILE A CA 1
ATOM 668 C C . ILE A 1 86 ? 7.194 11.332 2.506 1.00 51.84 86 ILE A C 1
ATOM 670 O O . ILE A 1 86 ? 7.276 11.064 3.699 1.00 51.84 86 ILE A O 1
ATOM 674 N N . GLU A 1 87 ? 6.468 12.343 2.047 1.00 44.97 87 GLU A N 1
ATOM 675 C CA . GLU A 1 87 ? 5.444 13.004 2.854 1.00 44.97 87 GLU A CA 1
ATOM 676 C C . GLU A 1 87 ? 4.097 12.380 2.468 1.00 44.97 87 GLU A C 1
ATOM 678 O O . GLU A 1 87 ? 3.810 12.297 1.265 1.00 44.97 87 GLU A O 1
ATOM 683 N N . PRO A 1 88 ? 3.271 11.914 3.421 1.00 46.75 88 PRO A N 1
ATOM 684 C CA . PRO A 1 88 ? 1.918 11.494 3.090 1.00 46.75 88 PRO A CA 1
ATOM 685 C C . PRO A 1 88 ? 1.179 12.687 2.457 1.00 46.75 88 PRO A C 1
ATOM 687 O O . PRO A 1 88 ? 1.283 13.806 2.977 1.00 46.75 88 PRO A O 1
ATOM 690 N N . PRO A 1 89 ? 0.450 12.504 1.335 1.00 50.09 89 PRO A N 1
ATOM 691 C CA . PRO A 1 89 ? -0.412 13.562 0.826 1.00 50.09 89 PRO A CA 1
ATOM 692 C C . PRO A 1 89 ? -1.352 13.959 1.958 1.00 50.09 89 PRO A C 1
ATOM 694 O O . PRO A 1 89 ? -1.820 13.088 2.691 1.00 50.09 89 PRO A O 1
ATOM 697 N N . ALA A 1 90 ? -1.567 15.265 2.142 1.00 50.56 90 ALA A N 1
ATOM 698 C CA . ALA A 1 90 ? -2.382 15.800 3.224 1.00 50.56 90 ALA A CA 1
ATOM 699 C C . ALA A 1 90 ? -3.779 15.165 3.185 1.00 50.56 90 ALA A C 1
ATOM 701 O O . ALA A 1 90 ? -4.679 15.639 2.492 1.00 50.56 90 ALA A O 1
ATOM 702 N N . ALA A 1 91 ? -3.939 14.063 3.918 1.00 43.59 91 ALA A N 1
ATOM 703 C CA . ALA A 1 91 ? -5.185 13.349 4.041 1.00 43.59 91 ALA A CA 1
ATOM 704 C C . ALA A 1 91 ? -6.166 14.312 4.697 1.00 43.59 91 ALA A C 1
ATOM 706 O O . ALA A 1 91 ? -6.010 14.687 5.864 1.00 43.59 91 ALA A O 1
ATOM 707 N N . ARG A 1 92 ? -7.162 14.763 3.938 1.00 38.34 92 ARG A N 1
ATOM 708 C CA . ARG A 1 92 ? -8.233 15.570 4.505 1.00 38.34 92 ARG A CA 1
ATOM 709 C C . ARG A 1 92 ? -9.102 14.683 5.404 1.00 38.34 92 ARG A C 1
ATOM 711 O O . ARG A 1 92 ? -9.974 13.976 4.927 1.00 38.34 92 ARG A O 1
ATOM 718 N N . ALA A 1 93 ? -8.810 14.829 6.701 1.00 41.59 93 ALA A N 1
ATOM 719 C CA . ALA A 1 93 ? -9.611 14.646 7.917 1.00 41.59 93 ALA A CA 1
ATOM 720 C C . ALA A 1 93 ? -10.069 13.236 8.355 1.00 41.59 93 ALA A C 1
ATOM 722 O O . ALA A 1 93 ? -10.702 12.504 7.607 1.00 41.59 93 ALA A O 1
ATOM 723 N N . GLY A 1 94 ? -9.860 12.950 9.657 1.00 35.47 94 GLY A N 1
ATOM 724 C CA . GLY A 1 94 ? -10.698 12.023 10.436 1.00 35.47 94 GLY A CA 1
ATOM 725 C C . GLY A 1 94 ? -9.986 11.096 11.435 1.00 35.47 94 GLY A C 1
ATOM 726 O O . GLY A 1 94 ? -9.740 9.952 11.103 1.00 35.47 94 GLY A O 1
ATOM 727 N N . ALA A 1 95 ? -9.733 11.599 12.653 1.00 41.25 95 ALA A N 1
ATOM 728 C CA . ALA A 1 95 ? -9.702 10.904 13.958 1.00 41.25 95 ALA A CA 1
ATOM 729 C C . ALA A 1 95 ? -8.873 9.611 14.207 1.00 41.25 95 ALA A C 1
ATOM 731 O O . ALA A 1 95 ? -9.020 8.594 13.546 1.00 41.25 95 ALA A O 1
ATOM 732 N N . GLY A 1 96 ? -8.155 9.617 15.345 1.00 36.09 96 GLY A N 1
ATOM 733 C CA . GLY A 1 96 ? -7.973 8.418 16.180 1.00 36.09 96 GLY A CA 1
ATOM 734 C C . GLY A 1 96 ? -6.554 7.857 16.294 1.00 36.09 96 GLY A C 1
ATOM 735 O O . GLY A 1 96 ? -6.238 6.826 15.719 1.00 36.09 96 GLY A O 1
ATOM 736 N N . ARG A 1 97 ? -5.703 8.479 17.119 1.00 48.97 97 ARG A N 1
ATOM 737 C CA . ARG A 1 97 ? -4.474 7.835 17.616 1.00 48.97 97 ARG A CA 1
ATOM 738 C C . ARG A 1 97 ? -4.835 6.840 18.722 1.00 48.97 97 ARG A C 1
ATOM 740 O O . ARG A 1 97 ? -5.040 7.265 19.853 1.00 48.97 97 ARG A O 1
ATOM 747 N N . SER A 1 98 ? -4.892 5.547 18.424 1.00 44.56 98 SER A N 1
ATOM 748 C CA . SER A 1 98 ? -4.727 4.473 19.417 1.00 44.56 98 SER A CA 1
ATOM 749 C C . SER A 1 98 ? -4.550 3.143 18.691 1.00 44.56 98 SER A C 1
ATOM 751 O O . SER A 1 98 ? -5.398 2.791 17.882 1.00 44.56 98 SER A O 1
ATOM 753 N N . GLY A 1 99 ? -3.467 2.403 18.949 1.00 43.50 99 GLY A N 1
ATOM 754 C CA . GLY A 1 99 ? -3.314 1.094 18.302 1.00 43.50 99 GLY A CA 1
ATOM 755 C C . GLY A 1 99 ? -1.999 0.337 18.470 1.00 43.50 99 GLY A C 1
ATOM 756 O O . GLY A 1 99 ? -1.902 -0.782 17.987 1.00 43.50 99 GLY A O 1
ATOM 757 N N . MET A 1 100 ? -0.992 0.846 19.189 1.00 42.03 100 MET A N 1
ATOM 758 C CA . MET A 1 100 ? 0.273 0.107 19.395 1.00 42.03 100 MET A CA 1
ATOM 759 C C . MET A 1 100 ? 0.186 -1.055 20.415 1.00 42.03 100 MET A C 1
ATOM 761 O O . MET A 1 100 ? 1.210 -1.548 20.888 1.00 42.03 100 MET A O 1
ATOM 765 N N . ALA A 1 101 ? -1.021 -1.522 20.760 1.00 40.25 101 ALA A N 1
ATOM 766 C CA . ALA A 1 101 ? -1.238 -2.560 21.773 1.00 40.25 101 ALA A CA 1
ATOM 767 C C . ALA A 1 101 ? -1.681 -3.937 21.228 1.00 40.25 101 ALA A C 1
ATOM 769 O O . ALA A 1 101 ? -1.557 -4.919 21.953 1.00 40.25 101 ALA A O 1
ATOM 770 N N . SER A 1 102 ? -2.126 -4.070 19.970 1.00 44.91 102 SER A N 1
ATOM 771 C CA . SER A 1 102 ? -2.780 -5.317 19.508 1.00 44.91 102 SER A CA 1
ATOM 772 C C . SER A 1 102 ? -1.874 -6.312 18.751 1.00 44.91 102 SER A C 1
ATOM 774 O O . SER A 1 102 ? -2.281 -7.428 18.430 1.00 44.91 102 SER A O 1
ATOM 776 N N . LEU A 1 103 ? -0.588 -6.006 18.524 1.00 45.03 103 LEU A N 1
ATOM 777 C CA . LEU A 1 103 ? 0.289 -6.924 17.771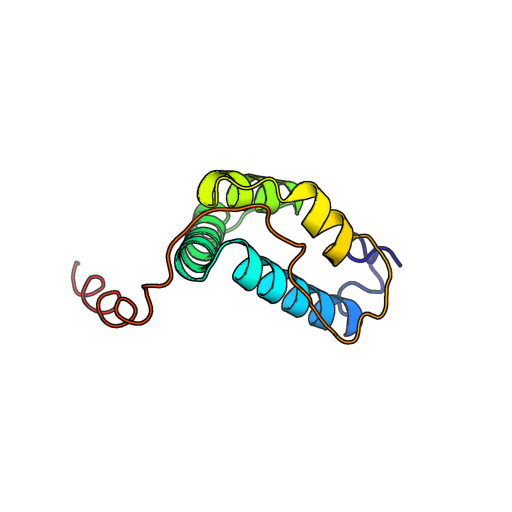 1.00 45.03 103 LEU A CA 1
ATOM 778 C C . LEU A 1 103 ? 0.775 -8.149 18.583 1.00 45.03 103 LEU A C 1
ATOM 780 O O . LEU A 1 103 ? 1.400 -9.056 18.034 1.00 45.03 103 LEU A O 1
ATOM 784 N N . ARG A 1 104 ? 0.475 -8.230 19.888 1.00 42.84 104 ARG A N 1
ATOM 785 C CA . ARG A 1 104 ? 0.845 -9.387 20.731 1.00 42.84 104 ARG A CA 1
ATOM 786 C C . ARG A 1 104 ? -0.217 -10.490 20.820 1.00 42.84 104 ARG A C 1
ATOM 788 O O . ARG A 1 104 ? 0.123 -11.593 21.244 1.00 42.84 104 ARG A O 1
ATOM 795 N N . GLU A 1 105 ? -1.448 -10.264 20.365 1.00 35.88 105 GLU A N 1
ATOM 796 C CA . GLU A 1 105 ? -2.527 -11.269 20.449 1.00 35.88 105 GLU A CA 1
ATOM 797 C C . GLU A 1 105 ? -2.689 -12.132 19.193 1.00 35.88 105 GLU A C 1
ATOM 799 O O . GLU A 1 105 ? -3.126 -13.280 19.285 1.00 35.88 105 GLU A O 1
ATOM 804 N N . SER A 1 106 ? -2.200 -11.673 18.038 1.00 39.50 106 SER A N 1
ATOM 805 C CA . SER A 1 106 ? -2.306 -12.428 16.776 1.00 39.50 106 SER A CA 1
ATOM 806 C C . SER A 1 106 ? -1.457 -13.714 16.733 1.00 39.50 106 SER A C 1
ATOM 808 O O . SER A 1 106 ? -1.617 -14.527 15.828 1.00 39.50 106 SER A O 1
ATOM 810 N N . ARG A 1 107 ? -0.581 -13.956 17.725 1.00 49.31 107 ARG A N 1
ATOM 811 C CA . ARG A 1 107 ? 0.237 -15.186 17.829 1.00 49.31 107 ARG A CA 1
ATOM 812 C C . ARG A 1 107 ? -0.423 -16.324 18.621 1.00 49.31 107 ARG A C 1
ATOM 814 O O . ARG A 1 107 ? 0.154 -17.405 18.674 1.00 49.31 107 ARG A O 1
ATOM 821 N N . ARG A 1 108 ? -1.608 -16.136 19.223 1.00 45.00 108 ARG A N 1
ATOM 822 C CA . ARG A 1 108 ? -2.310 -17.211 19.967 1.00 45.00 108 ARG A CA 1
ATOM 823 C C . ARG A 1 108 ? -3.450 -17.890 19.209 1.00 45.00 108 ARG A C 1
ATOM 825 O O . ARG A 1 108 ? -3.912 -18.930 19.662 1.00 45.00 108 ARG A O 1
ATOM 832 N N . ALA A 1 109 ? -3.868 -17.367 18.058 1.00 42.72 109 ALA A N 1
ATOM 833 C CA . ALA A 1 109 ? -4.924 -17.994 17.257 1.00 42.72 109 ALA A CA 1
ATOM 834 C C . ALA A 1 109 ? -4.412 -19.116 16.331 1.00 42.72 109 ALA A C 1
ATOM 836 O O . ALA A 1 109 ? -5.203 -19.920 15.854 1.00 42.72 109 ALA A O 1
ATOM 837 N N . PHE A 1 110 ? -3.095 -19.213 16.109 1.00 46.78 110 PHE A N 1
ATOM 838 C CA . PHE A 1 110 ? -2.489 -20.193 15.197 1.00 46.78 110 PHE A CA 1
ATOM 839 C C . PHE A 1 110 ? -1.864 -21.390 15.928 1.00 46.78 110 PHE A C 1
ATOM 841 O O . PHE A 1 110 ? -0.799 -21.893 15.579 1.00 46.78 110 PHE A O 1
ATOM 848 N N . GLY A 1 111 ? -2.528 -21.833 16.994 1.00 45.66 111 GLY A N 1
ATOM 849 C CA . GLY A 1 111 ? -2.228 -23.080 17.674 1.00 45.66 111 GLY A CA 1
ATOM 850 C C . GLY A 1 111 ? -3.436 -24.001 17.613 1.00 45.66 111 GLY A C 1
ATOM 851 O O . GLY A 1 111 ? -4.368 -23.812 18.388 1.00 45.66 111 GLY A O 1
ATOM 852 N N . ARG A 1 112 ? -3.332 -25.047 16.775 1.00 39.28 112 ARG A N 1
ATOM 853 C CA . ARG A 1 112 ? -4.067 -26.330 16.829 1.00 39.28 112 ARG A CA 1
ATOM 854 C C . ARG A 1 112 ? -5.280 -26.495 15.897 1.00 39.28 112 ARG A C 1
ATOM 856 O O . ARG A 1 112 ? -6.382 -26.059 16.211 1.00 39.28 112 ARG A O 1
ATOM 863 N N . LYS A 1 113 ? -5.076 -27.308 14.854 1.00 35.78 113 LYS A N 1
ATOM 864 C CA . LYS A 1 113 ? -5.815 -28.534 14.444 1.00 35.78 113 LYS A CA 1
ATOM 865 C C . LYS A 1 113 ? -5.498 -28.786 12.957 1.00 35.78 113 LYS A C 1
ATOM 867 O O . LYS A 1 113 ? -5.496 -27.830 12.202 1.00 35.78 113 LYS A O 1
ATOM 872 N N . ARG A 1 114 ? -5.256 -29.998 12.468 1.00 41.81 114 ARG A N 1
ATOM 873 C CA . ARG A 1 114 ? -5.164 -31.351 13.028 1.00 41.81 114 ARG A CA 1
ATOM 874 C C . ARG A 1 114 ? -4.379 -32.189 12.026 1.00 41.81 114 ARG A C 1
ATOM 876 O O . ARG A 1 114 ? -4.468 -31.851 10.829 1.00 41.81 114 ARG A O 1
#

Foldseek 3Di:
DQLLDLDPVCPPPPVNVVLVVLLLVLLCVAQHPVLSVVLVVCVCVVQPPHDDHPVVSQVSSCVSSVDDCVVVCCVRGGDPDDDPDSDRDPPPDDDDPDDPPPPVPVVPVPDDDD

Radius of gyration: 16.32 Å; chains: 1; bounding box: 30×47×41 Å

pLDDT: mean 70.09, std 21.0, range [35.47, 97.19]